Protein AF-A0A2V8D919-F1 (afdb_monomer_lite)

Structure (mmCIF, N/CA/C/O backbone):
data_AF-A0A2V8D919-F1
#
_entry.id   AF-A0A2V8D919-F1
#
loop_
_atom_site.group_PDB
_atom_site.id
_atom_site.type_symbol
_atom_site.label_atom_id
_atom_site.label_alt_id
_atom_site.label_comp_id
_atom_site.label_asym_id
_atom_site.label_entity_id
_atom_site.label_seq_id
_atom_site.pdbx_PDB_ins_code
_atom_site.Cartn_x
_atom_site.Cartn_y
_atom_site.Cartn_z
_atom_site.occupancy
_atom_site.B_iso_or_equiv
_atom_site.auth_seq_id
_atom_site.auth_comp_id
_atom_site.auth_asym_id
_atom_site.auth_atom_id
_atom_site.pdbx_PDB_model_num
ATOM 1 N N . MET A 1 1 ? 0.092 -17.728 5.877 1.00 68.81 1 MET A N 1
ATOM 2 C CA . MET A 1 1 ? 1.515 -17.607 5.484 1.00 68.81 1 MET A CA 1
ATOM 3 C C . MET A 1 1 ? 1.586 -16.696 4.270 1.00 68.81 1 MET A C 1
ATOM 5 O O . MET A 1 1 ? 0.770 -16.875 3.374 1.00 68.81 1 MET A O 1
ATOM 9 N N . ILE A 1 2 ? 2.482 -15.706 4.276 1.00 73.44 2 ILE A N 1
ATOM 10 C CA . ILE A 1 2 ? 2.613 -14.691 3.217 1.00 73.44 2 ILE A CA 1
ATOM 11 C C . ILE A 1 2 ? 3.903 -14.964 2.447 1.00 73.44 2 ILE A C 1
ATOM 13 O O . ILE A 1 2 ? 4.960 -15.120 3.056 1.00 73.44 2 ILE A O 1
ATOM 17 N N . HIS A 1 3 ? 3.813 -15.035 1.123 1.00 77.56 3 HIS A N 1
ATOM 18 C CA . HIS A 1 3 ? 4.939 -15.339 0.242 1.00 77.56 3 HIS A CA 1
ATOM 19 C C . HIS A 1 3 ? 5.389 -14.100 -0.538 1.00 77.56 3 HIS A C 1
ATOM 21 O O . HIS A 1 3 ? 4.634 -13.136 -0.679 1.00 77.56 3 HIS A O 1
ATOM 27 N N . TRP A 1 4 ? 6.616 -14.144 -1.070 1.00 74.69 4 TRP A N 1
ATOM 28 C CA . TRP A 1 4 ? 7.158 -13.127 -1.989 1.00 74.69 4 TRP A CA 1
ATOM 29 C C . TRP A 1 4 ? 7.230 -11.711 -1.400 1.00 74.69 4 TRP A C 1
ATOM 31 O O . TRP A 1 4 ? 7.166 -10.701 -2.107 1.00 74.69 4 TRP A O 1
ATOM 41 N N . VAL A 1 5 ? 7.388 -11.645 -0.077 1.00 66.75 5 VAL A N 1
ATOM 42 C CA . VAL A 1 5 ? 7.635 -10.401 0.644 1.00 66.75 5 VAL A CA 1
ATOM 43 C C . VAL A 1 5 ? 9.113 -10.063 0.523 1.00 66.75 5 VAL A C 1
ATOM 45 O O . VAL A 1 5 ? 9.978 -10.796 0.996 1.00 66.75 5 VAL A O 1
ATOM 48 N N . ARG A 1 6 ? 9.402 -8.916 -0.083 1.00 64.50 6 ARG A N 1
ATOM 49 C CA . ARG A 1 6 ? 10.703 -8.255 0.018 1.00 64.50 6 ARG A CA 1
ATOM 50 C C . ARG A 1 6 ? 10.417 -6.800 0.348 1.00 64.50 6 ARG A C 1
ATOM 52 O O . ARG A 1 6 ? 10.208 -5.970 -0.533 1.00 64.50 6 ARG A O 1
ATOM 59 N N . SER A 1 7 ? 10.296 -6.529 1.643 1.00 58.31 7 SER A N 1
ATOM 60 C CA . SER A 1 7 ? 9.909 -5.216 2.144 1.00 58.31 7 SER A CA 1
ATOM 61 C C . SER A 1 7 ? 10.895 -4.717 3.187 1.00 58.31 7 SER A C 1
ATOM 63 O O . SER A 1 7 ? 11.378 -5.497 4.001 1.00 58.31 7 SER A O 1
ATOM 65 N N . LEU A 1 8 ? 11.146 -3.410 3.159 1.00 59.72 8 LEU A N 1
ATOM 66 C CA . LEU A 1 8 ? 11.744 -2.664 4.264 1.00 59.72 8 LEU A CA 1
ATOM 67 C C . LEU A 1 8 ? 10.673 -1.959 5.123 1.00 59.72 8 LEU A C 1
ATOM 69 O O . LEU A 1 8 ? 11.019 -1.294 6.088 1.00 59.72 8 LEU A O 1
ATOM 73 N N . GLY A 1 9 ? 9.377 -2.158 4.835 1.00 67.19 9 GLY A N 1
ATOM 74 C CA . GLY A 1 9 ? 8.275 -1.585 5.618 1.00 67.19 9 GLY A CA 1
ATOM 75 C C . GLY A 1 9 ? 7.025 -2.469 5.655 1.00 67.19 9 GLY A C 1
ATOM 76 O O . GLY A 1 9 ? 6.604 -3.021 4.632 1.00 67.19 9 GLY A O 1
ATOM 77 N N . VAL A 1 10 ? 6.444 -2.620 6.843 1.00 86.94 10 VAL A N 1
ATOM 78 C CA . VAL A 1 10 ? 5.114 -3.196 7.089 1.00 86.94 10 VAL A CA 1
ATOM 79 C C . VAL A 1 10 ? 4.381 -2.202 7.978 1.00 86.94 10 VAL A C 1
ATOM 81 O O . VAL A 1 10 ? 4.903 -1.845 9.032 1.00 86.94 10 VAL A O 1
ATOM 84 N N . ALA A 1 11 ? 3.190 -1.778 7.567 1.00 90.12 11 ALA A N 1
ATOM 85 C CA . ALA A 1 11 ? 2.413 -0.777 8.291 1.00 90.12 11 ALA A CA 1
ATOM 86 C C . ALA A 1 11 ? 1.103 -1.395 8.780 1.00 90.12 11 ALA A C 1
ATOM 88 O O . ALA A 1 11 ? 0.256 -1.787 7.980 1.00 90.12 11 ALA A O 1
ATOM 89 N N . TRP A 1 12 ? 0.950 -1.533 10.092 1.00 89.81 12 TRP A N 1
ATOM 90 C CA . TRP A 1 12 ? -0.218 -2.168 10.705 1.00 89.81 12 TRP A CA 1
ATOM 91 C C . TRP A 1 12 ? -1.365 -1.184 10.860 1.00 89.81 12 TRP A C 1
ATOM 93 O O . TRP A 1 12 ? -1.136 -0.077 11.335 1.00 89.81 12 TRP A O 1
ATOM 103 N N . THR A 1 13 ? -2.596 -1.586 10.539 1.00 86.31 13 THR A N 1
ATOM 104 C CA . THR A 1 13 ? -3.764 -0.778 10.911 1.00 86.31 13 THR A CA 1
ATOM 105 C C . THR A 1 13 ? -3.917 -0.747 12.430 1.00 86.31 13 THR A C 1
ATOM 107 O O . THR A 1 13 ? -3.529 -1.683 13.132 1.00 86.31 13 THR A O 1
ATOM 110 N N . LYS A 1 14 ? -4.437 0.364 12.965 1.00 85.44 14 LYS A N 1
ATOM 111 C CA . LYS A 1 14 ? -4.481 0.616 14.420 1.00 85.44 14 LYS A CA 1
ATOM 112 C C . LYS A 1 14 ? -5.402 -0.330 15.176 1.00 85.44 14 LYS A C 1
ATOM 114 O O . LYS A 1 14 ? -5.196 -0.583 16.357 1.00 85.44 14 LYS A O 1
ATOM 119 N N . ASP A 1 15 ? -6.385 -0.858 14.473 1.00 81.31 15 ASP A N 1
ATOM 120 C CA . ASP A 1 15 ? -7.312 -1.876 14.935 1.00 81.31 15 ASP A CA 1
ATOM 121 C C . ASP A 1 15 ? -6.658 -3.276 15.047 1.00 81.31 15 ASP A C 1
ATOM 123 O O . ASP A 1 15 ? -7.221 -4.179 15.660 1.00 81.31 15 ASP A O 1
ATOM 127 N N . GLY A 1 16 ? -5.458 -3.465 14.483 1.00 85.69 16 GLY A N 1
ATOM 128 C CA . GLY A 1 16 ? -4.723 -4.728 14.478 1.00 85.69 16 GLY A CA 1
ATOM 129 C C . GLY A 1 16 ? -5.302 -5.800 13.550 1.00 85.69 16 GLY A C 1
ATOM 130 O O . GLY A 1 16 ? -4.801 -6.924 13.549 1.00 85.69 16 GLY A O 1
ATOM 131 N N . HIS A 1 17 ? -6.327 -5.489 12.749 1.00 85.88 17 HIS A N 1
ATOM 132 C CA . HIS A 1 17 ? -6.995 -6.470 11.886 1.00 85.88 17 HIS A CA 1
ATOM 133 C C . HIS A 1 17 ? -6.219 -6.779 10.602 1.00 85.88 17 HIS A C 1
ATOM 135 O O . HIS A 1 17 ? -6.477 -7.801 9.959 1.00 85.88 17 HIS A O 1
ATOM 141 N N . GLY A 1 18 ? -5.250 -5.942 10.233 1.00 88.50 18 GLY A N 1
ATOM 142 C CA . GLY A 1 18 ? -4.446 -6.157 9.043 1.00 88.50 18 GLY A CA 1
ATOM 143 C C . GLY A 1 18 ? -3.239 -5.238 8.933 1.00 88.50 18 GLY A C 1
ATOM 144 O O . GLY A 1 18 ? -2.931 -4.442 9.821 1.00 88.50 18 GLY A O 1
ATOM 145 N N . PHE A 1 19 ? -2.526 -5.371 7.822 1.00 90.38 19 PHE A N 1
ATOM 146 C CA . PHE A 1 19 ? -1.334 -4.579 7.549 1.00 90.38 19 PHE A CA 1
ATOM 147 C C . PHE A 1 19 ? -1.115 -4.355 6.055 1.00 90.38 19 PHE A C 1
ATOM 149 O O . PHE A 1 19 ? -1.438 -5.195 5.212 1.00 90.38 19 PHE A O 1
ATOM 156 N N . PHE A 1 20 ? -0.511 -3.217 5.733 1.00 90.81 20 PHE A N 1
ATOM 157 C CA . PHE A 1 20 ? 0.005 -2.904 4.413 1.00 90.81 20 PHE A CA 1
ATOM 158 C C . PHE A 1 20 ? 1.408 -3.478 4.245 1.00 90.81 20 PHE A C 1
ATOM 160 O O . PHE A 1 20 ? 2.241 -3.394 5.153 1.00 90.81 20 PHE A O 1
ATOM 167 N N . TYR A 1 21 ? 1.693 -4.036 3.072 1.00 91.50 21 TYR A N 1
ATOM 168 C CA . TYR A 1 21 ? 3.013 -4.569 2.761 1.00 91.50 21 TYR A CA 1
ATOM 169 C C . TYR A 1 21 ? 3.337 -4.510 1.268 1.00 91.50 21 TYR A C 1
ATOM 171 O O . TYR A 1 21 ? 2.458 -4.514 0.405 1.00 91.50 21 TYR A O 1
ATOM 179 N N . GLY A 1 22 ? 4.635 -4.470 0.966 1.00 90.25 22 GLY A N 1
ATOM 180 C CA . GLY A 1 22 ? 5.146 -4.557 -0.396 1.00 90.25 22 GLY A CA 1
ATOM 181 C C . GLY A 1 22 ? 5.337 -6.001 -0.856 1.00 90.25 22 GLY A C 1
ATOM 182 O O . GLY A 1 22 ? 5.985 -6.795 -0.168 1.00 90.25 22 GLY A O 1
ATOM 183 N N . ARG A 1 23 ? 4.839 -6.318 -2.053 1.00 88.81 23 ARG A N 1
ATOM 184 C CA . ARG A 1 23 ? 4.973 -7.633 -2.690 1.00 88.81 23 ARG A CA 1
ATOM 185 C C . ARG A 1 23 ? 5.485 -7.492 -4.119 1.00 88.81 23 ARG A C 1
ATOM 187 O O . ARG A 1 23 ? 4.997 -6.649 -4.873 1.00 88.81 23 ARG A O 1
ATOM 194 N N . HIS A 1 24 ? 6.428 -8.352 -4.486 1.00 87.00 24 HIS A N 1
ATOM 195 C CA . HIS A 1 24 ? 6.852 -8.526 -5.875 1.00 87.00 24 HIS A CA 1
ATOM 196 C C . HIS A 1 24 ? 6.043 -9.645 -6.540 1.00 87.00 24 HIS A C 1
ATOM 198 O O . HIS A 1 24 ? 5.549 -10.539 -5.845 1.00 87.00 24 HIS A O 1
ATOM 204 N N . PRO A 1 25 ? 5.867 -9.611 -7.869 1.00 84.06 25 PRO A N 1
ATOM 205 C CA . PRO A 1 25 ? 5.245 -10.714 -8.581 1.00 84.06 25 PRO A CA 1
ATOM 206 C C . PRO A 1 25 ? 6.013 -12.019 -8.351 1.00 84.06 25 PRO A C 1
ATOM 208 O O . PRO A 1 25 ? 7.231 -12.031 -8.167 1.00 84.06 25 PRO A O 1
ATOM 211 N N . GLU A 1 26 ? 5.278 -13.127 -8.376 1.00 80.44 26 GLU A N 1
ATOM 212 C CA . GLU A 1 26 ? 5.873 -14.454 -8.299 1.00 80.44 26 GLU A CA 1
ATOM 213 C C . GLU A 1 26 ? 6.819 -14.684 -9.483 1.00 80.44 26 GLU A C 1
ATOM 215 O O . GLU A 1 26 ? 6.501 -14.402 -10.645 1.00 80.44 26 GLU A O 1
ATOM 220 N N . LEU A 1 27 ? 8.006 -15.200 -9.176 1.00 73.06 27 LEU A N 1
ATOM 221 C CA . LEU A 1 27 ? 9.018 -15.478 -10.179 1.00 73.06 27 LEU A CA 1
ATOM 222 C C . LEU A 1 27 ? 8.700 -16.789 -10.878 1.00 73.06 27 LEU A C 1
ATOM 224 O O . LEU A 1 27 ? 8.594 -17.842 -10.253 1.00 73.06 27 LEU A O 1
ATOM 228 N N . ARG A 1 28 ? 8.620 -16.736 -12.205 1.00 70.50 28 ARG A N 1
ATOM 229 C CA . ARG A 1 28 ? 8.562 -17.951 -13.018 1.00 70.50 28 ARG A CA 1
ATOM 230 C C . ARG A 1 28 ? 9.942 -18.630 -13.032 1.00 70.50 28 ARG A C 1
ATOM 232 O O . ARG A 1 28 ? 10.950 -17.918 -13.077 1.00 70.50 28 ARG A O 1
ATOM 239 N N . PRO A 1 29 ? 10.012 -19.974 -13.033 1.00 73.00 29 PRO A N 1
ATOM 240 C CA . PRO A 1 29 ? 11.279 -20.698 -13.117 1.00 73.00 29 PRO A CA 1
ATOM 241 C C . PRO A 1 29 ? 12.130 -20.219 -14.303 1.00 73.00 29 PRO A C 1
ATOM 243 O O . PRO A 1 29 ? 11.609 -20.037 -15.403 1.00 73.00 29 PRO A O 1
ATOM 246 N N . GLY A 1 30 ? 13.433 -20.011 -14.083 1.00 71.38 30 GLY A N 1
ATOM 247 C CA . GLY A 1 30 ? 14.382 -19.595 -15.128 1.00 71.38 30 GLY A CA 1
ATOM 248 C C . GLY A 1 30 ? 14.522 -18.082 -15.348 1.00 71.38 30 GLY A C 1
ATOM 249 O O . GLY A 1 30 ? 15.127 -17.668 -16.334 1.00 71.38 30 GLY A O 1
ATOM 250 N N . LYS A 1 31 ? 13.974 -17.248 -14.457 1.00 67.69 31 LYS A N 1
ATOM 251 C CA . LYS A 1 31 ? 14.100 -15.781 -14.497 1.00 67.69 31 LYS A CA 1
ATOM 252 C C . LYS A 1 31 ? 15.330 -15.272 -13.729 1.00 67.69 31 LYS A C 1
ATOM 254 O O . LYS A 1 31 ? 15.764 -15.899 -12.765 1.00 67.69 31 LYS A O 1
ATOM 259 N N . ALA A 1 32 ? 15.898 -14.148 -14.177 1.00 68.75 32 ALA A N 1
ATOM 260 C CA . ALA A 1 32 ? 17.106 -13.559 -13.595 1.00 68.75 32 ALA A CA 1
ATOM 261 C C . ALA A 1 32 ? 16.828 -12.943 -12.213 1.00 68.75 32 ALA A C 1
ATOM 263 O O . ALA A 1 32 ? 15.702 -12.546 -11.916 1.00 68.75 32 ALA A O 1
ATOM 264 N N . LEU A 1 33 ? 17.862 -12.806 -11.372 1.00 67.56 33 LEU A N 1
ATOM 265 C CA . LEU A 1 33 ? 17.723 -12.205 -10.037 1.00 67.56 33 LEU A CA 1
ATOM 266 C C . LEU A 1 33 ? 17.195 -10.755 -10.102 1.00 67.56 33 LEU A C 1
ATOM 268 O O . LEU A 1 33 ? 16.509 -10.290 -9.197 1.00 67.56 33 LEU A O 1
ATOM 272 N N . GLU A 1 34 ? 17.473 -10.039 -11.185 1.00 65.25 34 GLU A N 1
ATOM 273 C CA . GLU A 1 34 ? 17.006 -8.666 -11.416 1.00 65.25 34 GLU A CA 1
ATOM 274 C C . GLU A 1 34 ? 15.481 -8.585 -11.575 1.00 65.25 34 GLU A C 1
ATOM 276 O O . GLU A 1 34 ? 14.866 -7.608 -11.152 1.00 65.25 34 GLU A O 1
ATOM 281 N N . ASP A 1 35 ? 14.845 -9.648 -12.079 1.00 69.25 35 ASP A N 1
ATOM 282 C CA . ASP A 1 35 ? 13.386 -9.727 -12.185 1.00 69.25 35 ASP A CA 1
ATOM 283 C C . ASP A 1 35 ? 12.715 -9.829 -10.800 1.00 69.25 35 ASP A C 1
ATOM 285 O O . ASP A 1 35 ? 11.523 -9.564 -10.675 1.00 69.25 35 ASP A O 1
ATOM 289 N N . THR A 1 36 ? 13.470 -10.151 -9.737 1.00 70.12 36 THR A N 1
ATOM 290 C CA . THR A 1 36 ? 12.942 -10.278 -8.361 1.00 70.12 36 THR A CA 1
ATOM 291 C C . THR A 1 36 ? 12.599 -8.953 -7.695 1.00 70.12 36 THR A C 1
ATOM 293 O O . THR A 1 36 ? 11.959 -8.953 -6.646 1.00 70.12 36 THR A O 1
ATOM 296 N N . VAL A 1 37 ? 13.052 -7.835 -8.266 1.00 77.25 37 VAL A N 1
ATOM 297 C CA . VAL A 1 37 ? 12.892 -6.493 -7.682 1.00 77.25 37 VAL A CA 1
ATOM 298 C C . VAL A 1 37 ? 11.987 -5.596 -8.527 1.00 77.25 37 VAL A C 1
ATOM 300 O O . VAL A 1 37 ? 11.715 -4.461 -8.145 1.00 77.25 37 VAL A O 1
ATOM 303 N N . ARG A 1 38 ? 11.490 -6.107 -9.657 1.00 86.12 38 ARG A N 1
ATOM 304 C CA . ARG A 1 38 ? 10.581 -5.389 -10.550 1.00 86.12 38 ARG A CA 1
ATOM 305 C C . ARG A 1 38 ? 9.148 -5.428 -10.040 1.00 86.12 38 ARG A C 1
ATOM 307 O O . ARG A 1 38 ? 8.774 -6.309 -9.265 1.00 86.12 38 ARG A O 1
ATOM 314 N N . ASP A 1 39 ? 8.362 -4.466 -10.503 1.00 88.25 39 ASP A N 1
ATOM 315 C CA . ASP A 1 39 ? 6.908 -4.408 -10.394 1.00 88.25 39 ASP A CA 1
ATOM 316 C C . ASP A 1 39 ? 6.413 -4.575 -8.953 1.00 88.25 39 ASP A C 1
ATOM 318 O O . ASP A 1 39 ? 5.447 -5.295 -8.685 1.00 88.25 39 ASP A O 1
ATOM 322 N N . LYS A 1 40 ? 7.098 -3.923 -8.001 1.00 90.25 40 LYS A N 1
ATOM 323 C CA . LYS A 1 40 ? 6.666 -3.903 -6.602 1.00 90.25 40 LYS A CA 1
ATOM 324 C C . LYS A 1 40 ? 5.284 -3.261 -6.513 1.00 90.25 40 LYS A C 1
ATOM 326 O O . LYS A 1 40 ? 5.049 -2.189 -7.066 1.00 90.25 40 LYS A O 1
ATOM 331 N N . LYS A 1 41 ? 4.382 -3.894 -5.770 1.00 90.69 41 LYS A N 1
ATOM 332 C CA . LYS A 1 41 ? 3.043 -3.366 -5.484 1.00 90.69 41 LYS A CA 1
ATOM 333 C C . LYS A 1 41 ? 2.794 -3.364 -3.987 1.00 90.69 41 LYS A C 1
ATOM 335 O O . LYS A 1 41 ? 3.369 -4.184 -3.266 1.00 90.69 41 LYS A O 1
ATOM 340 N N . ILE A 1 42 ? 1.940 -2.458 -3.526 1.00 90.75 42 ILE A N 1
ATOM 341 C CA . ILE A 1 42 ? 1.511 -2.411 -2.129 1.00 90.75 42 ILE A CA 1
ATOM 342 C C . ILE A 1 42 ? 0.137 -3.051 -2.009 1.00 90.75 42 ILE A C 1
ATOM 344 O O . ILE A 1 42 ? -0.802 -2.667 -2.710 1.00 90.75 42 ILE A O 1
ATOM 348 N N . TYR A 1 43 ? 0.039 -4.013 -1.101 1.00 89.50 43 TYR A N 1
ATOM 349 C CA . TYR A 1 43 ? -1.184 -4.729 -0.779 1.00 89.50 43 TYR A CA 1
ATOM 350 C C . TYR A 1 43 ? -1.583 -4.494 0.674 1.00 89.50 43 TYR A C 1
ATOM 352 O O . TYR A 1 43 ? -0.735 -4.169 1.505 1.00 89.50 43 TYR A O 1
ATOM 360 N N . TYR A 1 44 ? -2.858 -4.712 0.977 1.00 89.50 44 TYR A N 1
ATOM 361 C CA . TYR A 1 44 ? -3.374 -4.834 2.333 1.00 89.50 44 TYR A CA 1
ATOM 362 C C . TYR A 1 44 ? -3.775 -6.284 2.603 1.00 89.50 44 TYR A C 1
ATOM 364 O O . TYR A 1 44 ? -4.523 -6.880 1.824 1.00 89.50 44 TYR A O 1
ATOM 372 N N . HIS A 1 45 ? -3.264 -6.840 3.697 1.00 88.94 45 HIS A N 1
ATOM 373 C CA . HIS A 1 45 ? -3.579 -8.184 4.162 1.00 88.94 45 HIS A CA 1
ATOM 374 C C . HIS A 1 45 ? -4.470 -8.122 5.402 1.00 88.94 45 HIS A C 1
ATOM 376 O O . HIS A 1 45 ? -4.111 -7.464 6.379 1.00 88.94 45 HIS A O 1
ATOM 382 N N . VAL A 1 46 ? -5.582 -8.860 5.386 1.00 88.06 46 VAL A N 1
ATOM 383 C CA . VAL A 1 46 ? -6.463 -9.042 6.549 1.00 88.06 46 VAL A CA 1
ATOM 384 C C . VAL A 1 46 ? -6.071 -10.319 7.284 1.00 88.06 46 VAL A C 1
ATOM 386 O O . VAL A 1 46 ? -5.983 -11.392 6.678 1.00 88.06 46 VAL A O 1
ATOM 389 N N . LEU A 1 47 ? -5.877 -10.235 8.598 1.00 86.56 47 LEU A N 1
ATOM 390 C CA . LEU A 1 47 ? -5.521 -11.392 9.411 1.00 86.56 47 LEU A CA 1
ATOM 391 C C . LEU A 1 47 ? -6.559 -12.513 9.293 1.00 86.56 47 LEU A C 1
ATOM 393 O O . LEU A 1 47 ? -7.767 -12.292 9.310 1.00 86.56 47 LEU A O 1
ATOM 397 N N . GLY A 1 48 ? -6.063 -13.745 9.188 1.00 86.88 48 GLY A N 1
ATOM 398 C CA . GLY A 1 48 ? -6.899 -14.939 9.052 1.00 86.88 48 GLY A CA 1
ATOM 399 C C . GLY A 1 48 ? -7.400 -15.212 7.630 1.00 86.88 48 GLY A C 1
ATOM 400 O O . GLY A 1 48 ? -8.014 -16.253 7.407 1.00 86.88 48 GLY A O 1
ATOM 401 N N . THR A 1 49 ? -7.108 -14.344 6.657 1.00 86.62 49 THR A N 1
ATOM 402 C CA . THR A 1 49 ? -7.463 -14.566 5.246 1.00 86.62 49 THR A CA 1
ATOM 403 C C . THR A 1 49 ? -6.306 -15.196 4.455 1.00 86.62 49 THR A C 1
ATOM 405 O O . THR A 1 49 ? -5.143 -15.103 4.861 1.00 86.62 49 THR A O 1
ATOM 408 N N . PRO A 1 50 ? -6.571 -15.901 3.339 1.00 90.94 50 PRO A N 1
ATOM 409 C CA . PRO A 1 50 ? -5.506 -16.344 2.444 1.00 90.94 50 PRO A CA 1
ATOM 410 C C . P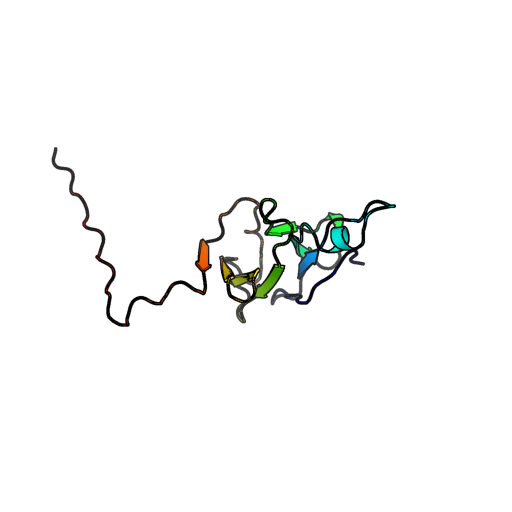RO A 1 50 ? -4.882 -15.153 1.702 1.00 90.94 50 PRO A C 1
ATOM 412 O O . PRO A 1 50 ? -5.583 -14.218 1.339 1.00 90.94 50 PRO A O 1
ATOM 415 N N . GLN A 1 51 ? -3.587 -15.236 1.367 1.00 87.38 51 GLN A N 1
ATOM 416 C CA . GLN A 1 51 ? -2.864 -14.185 0.622 1.00 87.38 51 GLN A CA 1
ATOM 417 C C . GLN A 1 51 ? -3.510 -13.835 -0.741 1.00 87.38 51 GLN A C 1
ATOM 419 O O . GLN A 1 51 ? -3.310 -12.754 -1.290 1.00 87.38 51 GLN A O 1
ATOM 424 N N . SER A 1 52 ? -4.292 -14.751 -1.320 1.00 88.69 52 SER A N 1
ATOM 425 C CA . SER A 1 52 ? -5.058 -14.507 -2.547 1.00 88.69 52 SER A CA 1
ATOM 426 C C . SER A 1 52 ? -6.201 -13.501 -2.371 1.00 88.69 52 SER A C 1
ATOM 428 O O . SER A 1 52 ? -6.716 -13.012 -3.371 1.00 88.69 52 SER A O 1
ATOM 430 N N . ALA A 1 53 ? -6.616 -13.224 -1.132 1.00 86.19 53 ALA A N 1
ATOM 431 C CA . ALA A 1 53 ? -7.638 -12.236 -0.792 1.00 86.19 53 ALA A CA 1
ATOM 432 C C . ALA A 1 53 ? -7.052 -10.838 -0.523 1.00 86.19 53 ALA A C 1
ATOM 434 O O . ALA A 1 53 ? -7.806 -9.911 -0.234 1.00 86.19 53 ALA A O 1
ATOM 435 N N . ASP A 1 54 ? -5.727 -10.679 -0.614 1.00 87.56 54 ASP A N 1
ATOM 436 C CA . ASP A 1 54 ? -5.064 -9.402 -0.368 1.00 87.56 54 ASP A CA 1
ATOM 437 C C . ASP A 1 54 ? -5.523 -8.333 -1.364 1.00 87.56 54 ASP A C 1
ATOM 439 O O . ASP A 1 54 ? -5.546 -8.548 -2.581 1.00 87.56 54 ASP A O 1
ATOM 443 N N . LEU A 1 55 ? -5.826 -7.146 -0.847 1.00 87.25 55 LEU A N 1
ATOM 444 C CA . LEU A 1 55 ? -6.313 -6.027 -1.646 1.00 87.25 55 LEU A CA 1
ATOM 445 C C . LEU A 1 55 ? -5.137 -5.265 -2.245 1.00 87.25 55 LEU A C 1
ATOM 447 O O . LEU A 1 55 ? -4.220 -4.879 -1.525 1.00 87.25 55 LEU A O 1
ATOM 451 N N . LEU A 1 56 ? -5.161 -5.018 -3.554 1.00 88.62 56 LEU A N 1
ATOM 452 C CA . LEU A 1 56 ? -4.188 -4.144 -4.205 1.00 88.62 56 LEU A CA 1
ATOM 453 C C . LEU A 1 56 ? -4.500 -2.685 -3.859 1.00 88.62 56 LEU A C 1
ATOM 455 O O . LEU A 1 56 ? -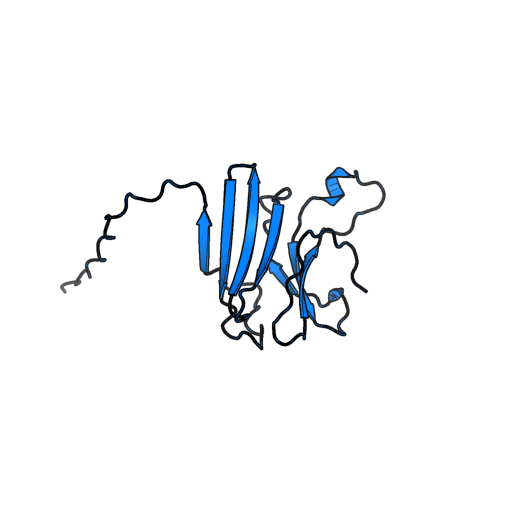5.558 -2.172 -4.214 1.00 88.62 56 LEU A O 1
ATOM 459 N N . ILE A 1 57 ? -3.566 -2.017 -3.187 1.00 87.00 57 ILE A N 1
ATOM 460 C CA . ILE A 1 57 ? -3.748 -0.642 -2.705 1.00 87.00 57 ILE A CA 1
ATOM 461 C C . ILE A 1 57 ? -3.054 0.362 -3.613 1.00 87.00 57 ILE A C 1
ATOM 463 O O . ILE A 1 57 ? -3.585 1.446 -3.859 1.00 87.00 57 ILE A O 1
ATOM 467 N N . TYR A 1 58 ? -1.859 0.018 -4.092 1.00 87.50 58 TYR A N 1
ATOM 468 C CA . TYR A 1 58 ? -1.053 0.927 -4.889 1.00 87.50 58 TYR A CA 1
ATOM 469 C C . TYR A 1 58 ? -0.119 0.180 -5.842 1.00 87.50 58 TYR A C 1
ATOM 471 O O . TYR A 1 58 ? 0.589 -0.750 -5.447 1.00 87.50 58 TYR A O 1
ATOM 479 N N . GLU A 1 59 ? -0.088 0.637 -7.093 1.00 90.38 59 GLU A N 1
ATOM 480 C CA . GLU A 1 59 ? 0.850 0.193 -8.120 1.00 90.38 59 GLU A CA 1
ATOM 481 C C . GLU A 1 59 ? 1.238 1.332 -9.078 1.00 90.38 59 GLU A C 1
ATOM 483 O O . GLU A 1 59 ? 0.552 2.357 -9.185 1.00 90.38 59 GLU A O 1
ATOM 488 N N . ARG A 1 60 ? 2.375 1.135 -9.757 1.00 91.19 60 ARG A N 1
ATOM 489 C CA . ARG A 1 60 ? 2.952 2.024 -10.777 1.00 91.19 60 ARG A CA 1
ATOM 490 C C . ARG A 1 60 ? 3.527 1.190 -11.932 1.00 91.19 60 ARG A C 1
ATOM 492 O O . ARG A 1 60 ? 4.745 1.043 -12.027 1.00 91.19 60 ARG A O 1
ATOM 499 N N . PRO A 1 61 ? 2.677 0.571 -12.770 1.00 89.25 61 PRO A N 1
ATOM 500 C CA . PRO A 1 61 ? 3.130 -0.316 -13.847 1.00 89.25 61 PRO A CA 1
ATOM 501 C C . PRO A 1 61 ? 4.018 0.384 -14.890 1.00 89.25 61 PRO A C 1
ATOM 503 O O . PRO A 1 61 ? 4.838 -0.258 -15.541 1.00 89.25 61 PRO A O 1
ATOM 506 N N . GLU A 1 62 ? 3.881 1.698 -15.048 1.00 91.56 62 GLU A N 1
ATOM 507 C CA . GLU A 1 62 ? 4.699 2.526 -15.934 1.00 91.56 62 GLU A CA 1
ATOM 508 C C . GLU A 1 62 ? 6.143 2.723 -15.434 1.00 91.56 62 GLU A C 1
ATOM 510 O O . GLU A 1 62 ? 7.023 3.071 -16.222 1.00 91.56 62 GLU A O 1
ATOM 515 N N . GLU A 1 63 ? 6.413 2.445 -14.154 1.00 90.81 63 GLU A N 1
ATOM 516 C CA . GLU A 1 63 ? 7.734 2.553 -13.529 1.00 90.81 63 GLU A CA 1
ATOM 517 C C . GLU A 1 63 ? 8.100 1.258 -12.774 1.00 90.81 63 GLU A C 1
ATOM 519 O O . GLU A 1 63 ? 8.113 1.219 -11.543 1.00 90.81 63 GLU A O 1
ATOM 524 N N . PRO A 1 64 ? 8.460 0.174 -13.484 1.00 89.75 64 PRO A N 1
ATOM 525 C CA . PRO A 1 64 ? 8.608 -1.163 -12.899 1.00 89.75 64 PRO A CA 1
ATOM 526 C C . PRO A 1 64 ? 9.767 -1.288 -11.900 1.00 89.75 64 PRO A C 1
ATOM 528 O O . PRO A 1 64 ? 9.794 -2.222 -11.109 1.00 89.75 64 PRO A O 1
ATOM 531 N N . MET A 1 65 ? 10.746 -0.382 -11.933 1.00 88.94 65 MET A N 1
ATOM 532 C CA . MET A 1 65 ? 11.875 -0.363 -10.990 1.00 88.94 65 MET A CA 1
ATOM 533 C C . MET A 1 65 ? 11.673 0.639 -9.848 1.00 88.94 65 MET A C 1
ATOM 535 O O . MET A 1 65 ? 12.604 0.876 -9.080 1.00 88.94 65 MET A O 1
ATOM 539 N N . LEU A 1 66 ? 10.495 1.269 -9.757 1.00 89.94 66 LEU A N 1
ATOM 540 C CA . LEU A 1 66 ? 10.221 2.269 -8.736 1.00 89.94 66 LEU A CA 1
ATOM 541 C C . LEU A 1 66 ? 10.331 1.633 -7.354 1.00 89.94 66 LEU A C 1
ATOM 543 O O . LEU A 1 66 ? 9.663 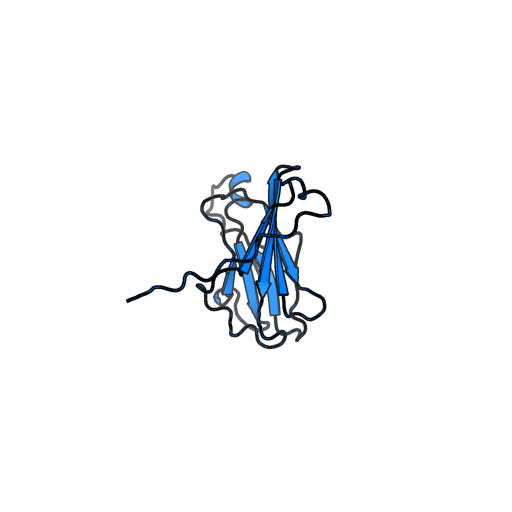0.644 -7.039 1.00 89.94 66 LEU A O 1
ATOM 547 N N . PHE A 1 67 ? 11.163 2.228 -6.509 1.00 89.44 67 PHE A N 1
ATOM 548 C CA . PHE A 1 67 ? 11.185 1.862 -5.108 1.00 89.44 67 PHE A CA 1
ATOM 549 C C . PHE A 1 67 ? 9.938 2.436 -4.440 1.00 89.44 67 PHE A C 1
ATOM 551 O O . PHE A 1 67 ? 9.650 3.618 -4.613 1.00 89.44 67 PHE A O 1
ATOM 558 N N . ILE A 1 68 ? 9.194 1.600 -3.713 1.00 89.88 68 ILE A N 1
ATOM 559 C CA . ILE A 1 68 ? 7.941 1.979 -3.051 1.00 89.88 68 ILE A CA 1
ATOM 560 C C . ILE A 1 68 ? 7.966 1.457 -1.614 1.00 89.88 68 ILE A C 1
ATOM 562 O O . ILE A 1 68 ? 8.169 0.259 -1.392 1.00 89.88 68 ILE A O 1
ATOM 566 N N . GLU A 1 69 ? 7.708 2.336 -0.658 1.00 90.50 69 GLU A N 1
ATOM 567 C CA . GLU A 1 69 ? 7.479 2.032 0.754 1.00 90.50 69 GLU A CA 1
ATOM 568 C C . GLU A 1 69 ? 6.107 2.531 1.192 1.00 90.50 69 GLU A C 1
ATOM 570 O O . GLU A 1 69 ? 5.517 3.403 0.551 1.00 90.50 69 GLU A O 1
ATOM 575 N N . VAL A 1 70 ? 5.589 1.925 2.259 1.00 90.88 70 VAL A N 1
ATOM 576 C CA . VAL A 1 70 ? 4.281 2.245 2.823 1.00 90.88 70 VAL A CA 1
ATOM 577 C C . VAL A 1 70 ? 4.405 2.444 4.324 1.00 90.88 70 VAL A C 1
ATOM 579 O O . VAL A 1 70 ? 5.059 1.645 4.995 1.00 90.88 70 VAL A O 1
ATOM 582 N N . ASP A 1 71 ? 3.752 3.485 4.823 1.00 91.31 71 ASP A N 1
ATOM 583 C CA . ASP A 1 71 ? 3.597 3.752 6.250 1.00 91.31 71 ASP A CA 1
ATOM 584 C C . ASP A 1 71 ? 2.201 4.320 6.533 1.00 91.31 71 ASP A C 1
ATOM 586 O O . ASP A 1 71 ? 1.489 4.716 5.606 1.00 91.31 71 ASP A O 1
ATOM 590 N N . ILE A 1 72 ? 1.795 4.360 7.796 1.00 90.00 72 ILE A N 1
ATOM 591 C CA . ILE A 1 72 ? 0.543 4.985 8.228 1.00 90.00 72 ILE A CA 1
ATOM 592 C C . ILE A 1 72 ? 0.806 6.020 9.315 1.00 90.00 72 ILE A C 1
ATOM 594 O O . ILE A 1 72 ? 1.797 5.955 10.040 1.00 90.00 72 ILE A O 1
ATOM 598 N N . ASP A 1 73 ? -0.093 6.983 9.456 1.00 88.69 73 ASP A N 1
ATOM 599 C CA . ASP A 1 73 ? 0.017 7.955 10.534 1.00 88.69 73 ASP A CA 1
ATOM 600 C C . ASP A 1 73 ? -0.378 7.362 11.899 1.00 88.69 73 ASP A C 1
ATOM 602 O O . ASP A 1 73 ? -0.953 6.275 12.022 1.00 88.69 73 ASP A O 1
ATOM 606 N N . GLU A 1 74 ? -0.093 8.104 12.967 1.00 86.69 74 GLU A N 1
ATOM 607 C CA . GLU A 1 74 ? -0.396 7.664 14.329 1.00 86.69 74 GLU A CA 1
ATOM 608 C C . GLU A 1 74 ? -1.892 7.473 14.591 1.00 86.69 74 GLU A C 1
ATOM 610 O O . GLU A 1 74 ? -2.245 6.649 15.438 1.00 86.69 74 GLU A O 1
ATOM 615 N N . THR A 1 75 ? -2.760 8.171 13.853 1.00 85.62 75 THR A N 1
ATOM 616 C CA . THR A 1 75 ? -4.215 8.025 13.974 1.00 85.62 75 THR A CA 1
ATOM 617 C C . THR A 1 75 ? -4.765 6.864 13.146 1.00 85.62 75 THR A C 1
ATOM 619 O O . THR A 1 75 ? -5.862 6.399 13.434 1.00 85.62 75 THR A O 1
ATOM 622 N N . GLY A 1 76 ? -4.012 6.365 12.158 1.00 83.56 76 GLY A N 1
ATOM 623 C CA . GLY A 1 76 ? -4.445 5.325 11.220 1.00 83.56 76 GLY A CA 1
ATOM 624 C C . GLY A 1 76 ? -5.343 5.826 10.089 1.00 83.56 76 GLY A C 1
ATOM 625 O O . GLY A 1 76 ? -5.810 5.024 9.286 1.00 83.56 76 GLY A O 1
ATOM 626 N N . ARG A 1 77 ? -5.596 7.135 10.012 1.00 85.62 77 ARG A N 1
ATOM 627 C CA . ARG A 1 77 ? -6.462 7.745 9.002 1.00 85.62 77 ARG A CA 1
ATOM 628 C C . ARG A 1 77 ? -5.760 7.912 7.660 1.00 85.62 77 ARG A C 1
ATOM 630 O O . ARG A 1 77 ? -6.414 7.860 6.624 1.00 85.62 77 ARG A O 1
ATOM 637 N N . TYR A 1 78 ? -4.454 8.128 7.654 1.00 87.31 78 TYR A N 1
ATOM 638 C CA . TYR A 1 78 ? -3.684 8.378 6.446 1.00 87.31 78 TYR A CA 1
ATOM 639 C C . TYR A 1 78 ? -2.690 7.252 6.206 1.00 87.31 78 TYR A C 1
ATOM 641 O O . TYR A 1 78 ? -1.955 6.844 7.104 1.00 87.31 78 TYR A O 1
ATOM 649 N N . VAL A 1 79 ? -2.637 6.799 4.957 1.00 89.19 79 VAL A N 1
ATOM 650 C CA . VAL A 1 79 ? -1.559 5.947 4.457 1.00 89.19 79 VAL A CA 1
ATOM 651 C C . VAL A 1 79 ? -0.660 6.760 3.533 1.00 89.19 79 VAL A C 1
ATOM 653 O O . VAL A 1 79 ? -1.121 7.545 2.696 1.00 89.19 79 VAL A O 1
ATOM 656 N N . PHE A 1 80 ? 0.638 6.569 3.706 1.00 90.88 80 PHE A N 1
ATOM 657 C CA . PHE A 1 80 ? 1.698 7.234 2.976 1.00 90.88 80 PHE A CA 1
ATOM 658 C C . PHE A 1 80 ? 2.381 6.235 2.054 1.00 90.88 80 PHE A C 1
ATOM 660 O O . PHE A 1 80 ? 2.789 5.165 2.498 1.00 90.88 80 PHE A O 1
ATOM 667 N N . PHE A 1 81 ? 2.559 6.600 0.787 1.00 90.75 81 PHE A N 1
ATOM 668 C CA . PHE A 1 81 ? 3.425 5.876 -0.137 1.00 90.75 81 PHE A CA 1
ATOM 669 C C . PHE A 1 81 ? 4.627 6.747 -0.464 1.00 90.75 81 PHE A C 1
ATOM 671 O O . PHE A 1 81 ? 4.498 7.795 -1.103 1.00 90.75 81 PHE A O 1
ATOM 678 N N . GLN A 1 82 ? 5.797 6.311 -0.019 1.00 91.38 82 GLN A N 1
ATOM 679 C CA . GLN A 1 82 ? 7.063 6.938 -0.364 1.00 91.38 82 GLN A CA 1
ATOM 680 C C . GLN A 1 82 ? 7.620 6.234 -1.588 1.00 91.38 82 GLN A C 1
ATOM 682 O O . GLN A 1 82 ? 7.796 5.018 -1.590 1.00 91.38 82 GLN A O 1
ATOM 687 N N . THR A 1 83 ? 7.881 6.994 -2.645 1.00 91.25 83 THR A N 1
ATOM 688 C CA . THR A 1 83 ? 8.464 6.458 -3.870 1.00 91.25 83 THR A CA 1
ATOM 689 C C . THR A 1 83 ? 9.804 7.103 -4.159 1.00 91.25 83 THR A C 1
ATOM 691 O O . THR A 1 83 ? 9.987 8.293 -3.903 1.00 91.25 83 THR A O 1
ATOM 694 N N . GLN A 1 84 ? 10.742 6.329 -4.697 1.00 90.50 84 GLN A N 1
ATOM 695 C CA . GLN A 1 84 ? 12.072 6.809 -5.056 1.00 90.50 84 GLN A CA 1
ATOM 696 C C . GLN A 1 84 ? 12.462 6.313 -6.450 1.00 90.50 84 GLN A C 1
ATOM 698 O O . GLN A 1 84 ? 12.574 5.112 -6.696 1.00 90.50 84 GLN A O 1
ATOM 703 N N . ARG A 1 85 ? 12.702 7.266 -7.362 1.00 86.88 85 ARG A N 1
ATOM 704 C CA . ARG A 1 85 ? 13.246 7.007 -8.712 1.00 86.88 85 ARG A CA 1
ATOM 705 C C . ARG A 1 85 ? 14.772 7.079 -8.747 1.00 86.88 85 ARG A C 1
ATOM 707 O O . ARG A 1 85 ? 15.414 6.473 -9.596 1.00 86.88 85 ARG A O 1
ATOM 714 N N . SER A 1 86 ? 15.349 7.899 -7.872 1.00 82.69 86 SER A N 1
ATOM 715 C CA . SER A 1 86 ? 16.790 8.116 -7.719 1.00 82.69 86 SER A CA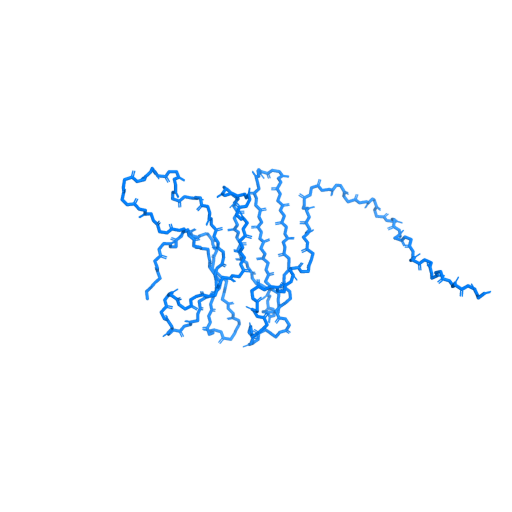 1
ATOM 716 C C . SER A 1 86 ? 17.060 8.785 -6.374 1.00 82.69 86 SER A C 1
ATOM 718 O O . SER A 1 86 ? 16.140 9.353 -5.796 1.00 82.69 86 SER A O 1
ATOM 720 N N . ILE A 1 87 ? 18.319 8.844 -5.938 1.00 80.19 87 ILE A N 1
ATOM 721 C CA . ILE A 1 87 ? 18.737 9.438 -4.650 1.00 80.19 87 ILE A CA 1
ATOM 722 C C . ILE A 1 87 ? 18.124 10.834 -4.398 1.00 80.19 87 ILE A C 1
ATOM 724 O O . ILE A 1 87 ? 17.765 11.164 -3.272 1.00 80.19 87 ILE A O 1
ATOM 728 N N . SER A 1 88 ? 17.968 11.649 -5.446 1.00 82.50 88 SER A N 1
ATOM 729 C CA . SER A 1 88 ? 17.439 13.017 -5.367 1.00 82.50 88 SER A CA 1
ATOM 730 C C . SER A 1 88 ? 15.986 13.189 -5.826 1.00 82.50 88 SER A C 1
ATOM 732 O O . SER A 1 88 ? 15.507 14.319 -5.896 1.00 82.50 88 SER A O 1
ATOM 734 N N . ARG A 1 89 ? 15.274 12.111 -6.187 1.00 84.50 89 ARG A N 1
ATOM 735 C CA . ARG A 1 89 ? 13.897 12.195 -6.703 1.00 84.50 89 ARG A CA 1
ATOM 736 C C . ARG A 1 89 ? 12.986 11.240 -5.964 1.00 84.50 89 ARG A C 1
ATOM 738 O O . ARG A 1 89 ? 12.905 10.060 -6.318 1.00 84.50 89 ARG A O 1
ATOM 745 N N . ASN A 1 90 ? 12.278 11.814 -4.997 1.00 88.19 90 ASN A N 1
ATOM 746 C CA . ASN A 1 90 ? 11.330 11.116 -4.153 1.00 88.19 90 ASN A CA 1
ATOM 747 C C . ASN A 1 90 ? 9.951 11.775 -4.258 1.00 88.19 90 ASN A C 1
ATOM 749 O O . ASN A 1 90 ? 9.839 13.000 -4.370 1.00 88.19 90 ASN A O 1
ATOM 753 N N . GLU A 1 91 ? 8.901 10.969 -4.197 1.00 91.00 91 GLU A N 1
ATOM 754 C CA . GLU A 1 91 ? 7.520 11.449 -4.137 1.00 91.00 91 GLU A CA 1
ATOM 755 C C . GLU A 1 91 ? 6.849 10.856 -2.904 1.00 91.00 91 GLU A C 1
ATOM 757 O O . GLU A 1 91 ? 7.007 9.669 -2.621 1.00 91.00 91 GLU A O 1
ATOM 762 N N . LEU A 1 92 ? 6.108 11.687 -2.177 1.00 90.81 92 LEU A N 1
ATOM 763 C CA . LEU A 1 92 ? 5.252 11.264 -1.080 1.00 90.81 92 LEU A CA 1
ATOM 764 C C . LEU A 1 92 ? 3.806 11.384 -1.544 1.00 90.81 92 LEU A C 1
ATOM 766 O O . LEU A 1 92 ? 3.349 12.464 -1.920 1.00 90.81 92 LEU A O 1
ATOM 770 N N . ILE A 1 93 ? 3.093 10.270 -1.529 1.00 89.31 93 ILE A N 1
ATOM 771 C CA . ILE A 1 93 ? 1.683 10.205 -1.895 1.00 89.31 93 ILE A CA 1
ATOM 772 C C . ILE A 1 93 ? 0.902 9.923 -0.626 1.00 89.31 93 ILE A C 1
ATOM 774 O O . ILE A 1 93 ? 1.255 9.014 0.123 1.00 89.31 93 ILE A O 1
ATOM 778 N N . VAL A 1 94 ? -0.153 10.696 -0.394 1.00 88.06 94 VAL A N 1
ATOM 779 C CA . VAL A 1 94 ? -1.008 10.549 0.783 1.00 88.06 94 VAL A CA 1
ATOM 780 C C . VAL A 1 94 ? -2.378 10.065 0.332 1.00 88.06 94 VAL A C 1
ATOM 782 O O . VAL A 1 94 ? -2.943 10.566 -0.643 1.00 88.06 94 VAL A O 1
ATOM 785 N N . LYS A 1 95 ? -2.926 9.077 1.031 1.00 83.75 95 LYS A N 1
ATOM 786 C CA . LYS A 1 95 ? -4.308 8.638 0.844 1.00 83.75 95 LYS A CA 1
ATOM 787 C C . LYS A 1 95 ? -5.033 8.710 2.183 1.00 83.75 95 LYS A C 1
ATOM 789 O O . LYS A 1 95 ? -4.592 8.105 3.156 1.00 83.75 95 LYS A O 1
ATOM 794 N N . ASP A 1 96 ? -6.123 9.474 2.211 1.00 84.50 96 ASP A N 1
ATOM 795 C CA . ASP A 1 96 ? -7.071 9.494 3.328 1.00 84.50 96 ASP A CA 1
ATOM 796 C C . ASP A 1 96 ? -7.905 8.210 3.254 1.00 84.50 96 ASP A C 1
ATOM 798 O O . ASP A 1 96 ? -8.565 7.948 2.247 1.00 84.50 96 ASP A O 1
ATOM 802 N N . LEU A 1 97 ? -7.823 7.382 4.290 1.00 76.12 97 LEU A N 1
ATOM 803 C CA . LEU A 1 97 ? -8.632 6.176 4.454 1.00 76.12 97 LEU A CA 1
ATOM 804 C C . LEU A 1 97 ? -10.036 6.510 4.985 1.00 76.12 97 LEU A C 1
ATOM 806 O O . LEU A 1 97 ? -10.904 5.638 4.983 1.00 76.12 97 LEU A O 1
ATOM 810 N N . ALA A 1 98 ? -10.272 7.774 5.362 1.00 73.44 98 ALA A N 1
ATOM 811 C CA . ALA A 1 98 ? -11.460 8.335 6.001 1.00 73.44 98 ALA A CA 1
ATOM 812 C C . ALA A 1 98 ? -11.743 7.751 7.392 1.00 73.44 98 ALA A C 1
ATOM 814 O O . ALA A 1 98 ? -11.840 8.507 8.361 1.00 73.44 98 ALA A O 1
ATOM 815 N N . ASP A 1 99 ? -11.832 6.427 7.497 1.00 67.50 99 ASP A N 1
ATOM 816 C CA . ASP A 1 99 ? -12.036 5.699 8.742 1.00 67.50 99 ASP A CA 1
ATOM 817 C C . ASP A 1 99 ? -10.752 4.932 9.134 1.00 67.50 99 ASP A C 1
ATOM 819 O O . ASP A 1 99 ? -10.331 4.022 8.413 1.00 67.50 99 ASP A O 1
ATOM 823 N N . PRO A 1 100 ? -10.121 5.278 10.272 1.00 58.75 100 PRO A N 1
ATOM 824 C CA . PRO A 1 100 ? -8.906 4.622 10.757 1.00 58.75 100 PRO A CA 1
ATOM 825 C C . PRO A 1 100 ? -9.113 3.179 11.255 1.00 58.75 100 PRO A C 1
ATOM 827 O O . PRO A 1 100 ? -8.131 2.473 11.496 1.00 58.75 100 PRO A O 1
ATOM 830 N N . LEU A 1 101 ? -10.366 2.751 11.444 1.00 53.56 101 LEU A N 1
ATOM 831 C CA . LEU A 1 101 ? -10.760 1.435 11.961 1.00 53.56 101 LEU A CA 1
ATOM 832 C C . LEU A 1 101 ? -11.438 0.561 10.905 1.00 53.56 101 LEU A C 1
ATOM 834 O O . LEU A 1 101 ? -11.592 -0.640 11.104 1.00 53.56 101 LEU A O 1
ATOM 838 N N . VAL A 1 102 ? -11.870 1.149 9.790 1.00 56.50 102 VAL A N 1
ATOM 839 C CA . VAL A 1 102 ? -12.513 0.411 8.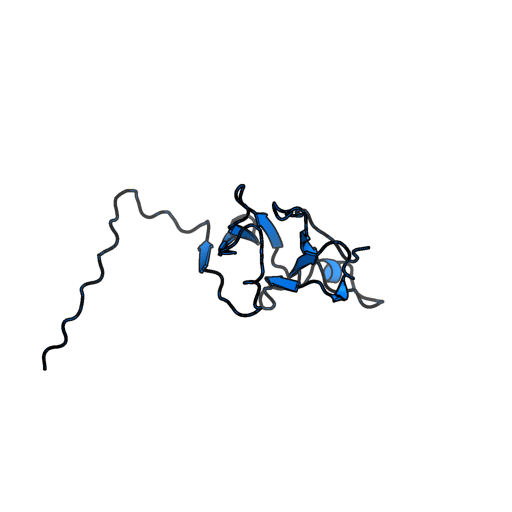707 1.00 56.50 102 VAL A CA 1
ATOM 840 C C . VAL A 1 102 ? -11.981 0.921 7.375 1.00 56.50 102 VAL A C 1
ATOM 842 O O . VAL A 1 102 ? -12.550 1.840 6.788 1.00 56.50 102 VAL A O 1
ATOM 845 N N . PRO A 1 103 ? -10.972 0.260 6.790 1.00 53.25 103 PRO A N 1
ATOM 846 C CA . PRO A 1 103 ? -10.503 0.609 5.456 1.00 53.25 103 PRO A CA 1
ATOM 847 C C . PRO A 1 103 ? -11.505 0.286 4.325 1.00 53.25 103 PRO A C 1
ATOM 849 O O . PRO A 1 103 ? -11.111 0.085 3.182 1.00 53.25 103 PRO A O 1
ATOM 852 N N . SER A 1 104 ? -12.814 0.218 4.596 1.00 42.78 104 SER A N 1
ATOM 853 C CA . SER A 1 104 ? -13.863 -0.142 3.626 1.00 42.78 104 SER A CA 1
ATOM 854 C C . SER A 1 104 ? -13.973 0.827 2.441 1.00 42.78 104 SER A C 1
ATOM 856 O O . SER A 1 104 ? -14.653 0.513 1.469 1.00 42.78 104 SER A O 1
ATOM 858 N N . SER A 1 105 ? -13.273 1.966 2.464 1.00 45.16 105 SER A N 1
ATOM 859 C CA . SER A 1 105 ? -13.106 2.862 1.311 1.00 45.16 105 SER A CA 1
ATOM 860 C C . SER A 1 105 ? -11.978 2.438 0.350 1.00 45.16 105 SER A C 1
ATOM 862 O O . SER A 1 105 ? -11.725 3.115 -0.645 1.00 45.16 105 SER A O 1
ATOM 864 N N . MET A 1 106 ? -11.309 1.297 0.570 1.00 51.59 106 MET A N 1
ATOM 865 C CA . MET A 1 106 ? -10.285 0.720 -0.323 1.00 51.59 106 MET A CA 1
ATOM 866 C C . MET A 1 106 ? -10.854 0.188 -1.660 1.00 51.59 106 MET A C 1
ATOM 868 O O . MET A 1 106 ? -10.390 -0.821 -2.193 1.00 51.59 106 MET A O 1
ATOM 872 N N . LEU A 1 107 ? -11.842 0.870 -2.249 1.00 44.22 107 LEU A N 1
ATOM 873 C CA . LEU A 1 107 ? -12.240 0.633 -3.630 1.00 44.22 107 LEU A CA 1
ATOM 874 C C . LEU A 1 107 ? -11.018 0.878 -4.541 1.00 44.22 107 LEU A C 1
ATOM 876 O O . LEU A 1 107 ? -10.343 1.901 -4.381 1.00 44.22 107 LEU A O 1
ATOM 880 N N . PRO A 1 108 ? -10.731 -0.003 -5.521 1.00 44.47 108 PRO A N 1
ATOM 881 C CA . PRO A 1 108 ? -9.500 0.051 -6.325 1.00 44.47 108 PRO A CA 1
ATOM 882 C C . PRO A 1 108 ? -9.307 1.328 -7.168 1.00 44.47 108 PRO A C 1
ATOM 884 O O . PRO A 1 108 ? -8.296 1.469 -7.849 1.00 44.47 108 PRO A O 1
ATOM 887 N N . HIS A 1 109 ? -10.274 2.250 -7.158 1.00 39.84 109 HIS A N 1
ATOM 888 C CA . HIS A 1 109 ? -10.418 3.305 -8.162 1.00 39.84 109 HIS A CA 1
ATOM 889 C C . HIS A 1 109 ? -10.521 4.720 -7.572 1.00 39.84 109 HIS A C 1
ATOM 891 O O . HIS A 1 109 ? -10.586 5.685 -8.336 1.00 39.84 109 HIS A O 1
ATOM 897 N N . GLU A 1 110 ? -10.526 4.887 -6.245 1.00 40.41 110 GLU A N 1
ATOM 898 C CA . GLU A 1 110 ? -10.580 6.228 -5.656 1.00 40.41 110 GLU A CA 1
ATOM 899 C C . GLU A 1 110 ? -9.181 6.854 -5.597 1.00 40.41 110 GLU A C 1
ATOM 901 O O . GLU A 1 110 ? -8.239 6.332 -4.990 1.00 40.41 110 GLU A O 1
ATOM 906 N N . ARG A 1 111 ? -9.048 7.960 -6.339 1.00 41.00 111 ARG A N 1
ATOM 907 C CA . ARG A 1 111 ? -7.804 8.685 -6.608 1.00 41.00 111 ARG A CA 1
ATOM 908 C C . ARG A 1 111 ? -7.085 9.058 -5.311 1.00 41.00 111 ARG A C 1
ATOM 910 O O . ARG 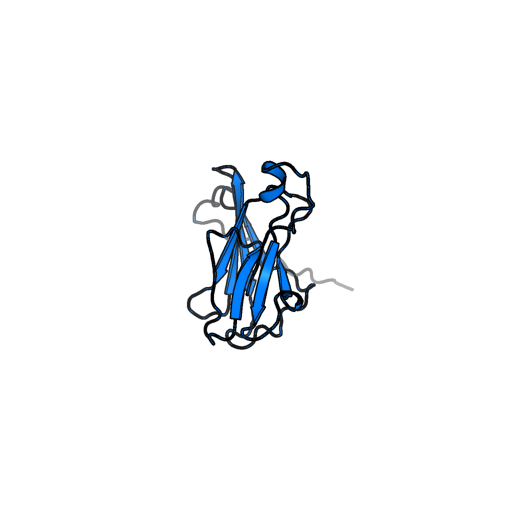A 1 111 ? -7.670 9.673 -4.427 1.00 41.00 111 ARG A O 1
ATOM 917 N N . CYS A 1 112 ? -5.784 8.762 -5.258 1.00 38.66 112 CYS A N 1
ATOM 918 C CA . CYS A 1 112 ? -4.885 9.304 -4.241 1.00 38.66 112 CYS A CA 1
ATOM 919 C C . CYS A 1 112 ? -4.966 10.836 -4.260 1.00 38.66 112 CYS A C 1
ATOM 921 O O . CYS A 1 112 ? -4.772 11.466 -5.306 1.00 38.66 112 CYS A O 1
ATOM 923 N N . ILE A 1 113 ? -5.280 11.421 -3.108 1.00 37.12 113 ILE A N 1
ATOM 924 C CA . ILE A 1 113 ? -5.434 12.861 -2.955 1.00 37.12 113 ILE A CA 1
ATOM 925 C C . ILE A 1 113 ? -4.028 13.424 -2.767 1.00 37.12 113 ILE A C 1
ATOM 927 O O . ILE A 1 113 ? -3.473 13.410 -1.677 1.00 37.12 113 ILE A O 1
ATOM 931 N N . SER A 1 114 ? -3.471 13.928 -3.866 1.00 37.47 114 SER A N 1
ATOM 932 C CA . SER A 1 114 ? -2.186 14.628 -3.967 1.00 37.47 114 SER A CA 1
ATOM 933 C C . SER A 1 114 ? -0.915 13.763 -3.891 1.00 37.47 114 SER A C 1
ATOM 935 O O . SER A 1 114 ? -0.730 12.898 -3.037 1.00 37.47 114 SER A O 1
ATOM 937 N N . ALA A 1 115 ? -0.012 14.030 -4.837 1.00 39.38 115 ALA A N 1
ATOM 938 C CA . ALA A 1 115 ? 1.367 13.566 -4.835 1.00 39.38 115 ALA A CA 1
ATOM 939 C C . ALA A 1 115 ? 2.252 14.789 -4.585 1.00 39.38 115 ALA A C 1
ATOM 941 O O . ALA A 1 115 ? 2.247 15.731 -5.381 1.00 39.38 115 ALA A O 1
ATOM 942 N N . PHE A 1 116 ? 2.999 14.793 -3.487 1.00 39.28 116 PHE A N 1
ATOM 943 C CA . PHE A 1 116 ? 3.966 15.838 -3.194 1.00 39.28 116 PHE A CA 1
ATOM 944 C C . PHE A 1 116 ? 5.345 15.383 -3.676 1.00 39.28 116 PHE A C 1
ATOM 946 O O . PHE A 1 116 ? 5.880 14.372 -3.217 1.00 39.28 116 PHE A O 1
ATOM 953 N N . LYS A 1 117 ? 5.931 16.112 -4.629 1.00 41.53 117 LYS A N 1
ATOM 954 C CA . LYS A 1 117 ? 7.294 15.844 -5.105 1.00 41.53 117 LYS A CA 1
ATOM 955 C C . LYS A 1 117 ? 8.276 16.602 -4.224 1.00 41.53 117 LYS A C 1
ATOM 957 O O . LYS A 1 117 ? 8.348 17.828 -4.294 1.00 41.53 117 LYS A O 1
ATOM 962 N N . PHE A 1 118 ? 9.053 15.884 -3.418 1.00 35.91 118 PHE A N 1
ATOM 963 C CA . PHE A 1 118 ? 10.156 16.502 -2.688 1.00 35.91 118 PHE A CA 1
ATOM 964 C C . PHE A 1 118 ? 11.304 16.754 -3.673 1.00 35.91 118 PHE A C 1
ATOM 966 O O . PHE A 1 118 ? 11.858 15.815 -4.242 1.00 35.91 118 PHE A O 1
ATOM 973 N N . GLY A 1 119 ? 11.617 18.030 -3.917 1.00 37.69 119 GLY A N 1
ATOM 974 C CA . GLY A 1 119 ? 12.644 18.456 -4.879 1.00 37.69 119 GLY A CA 1
ATOM 975 C C . GLY A 1 119 ? 12.246 19.630 -5.780 1.00 37.69 119 GLY A C 1
ATOM 976 O O . GLY A 1 119 ? 13.098 20.154 -6.491 1.00 37.69 119 GLY A O 1
ATOM 977 N N . ALA A 1 120 ? 10.990 20.084 -5.738 1.00 38.84 120 ALA A N 1
ATOM 978 C CA . ALA A 1 120 ? 10.659 21.429 -6.196 1.00 38.84 120 ALA A CA 1
ATOM 979 C C . ALA A 1 120 ? 11.060 22.420 -5.098 1.00 38.84 120 ALA A C 1
ATOM 981 O O . ALA A 1 120 ? 10.662 22.264 -3.943 1.00 38.84 120 ALA A O 1
ATOM 982 N N . THR A 1 121 ? 11.881 23.408 -5.449 1.00 33.94 121 THR A N 1
ATOM 983 C CA . THR A 1 121 ? 12.219 24.543 -4.588 1.00 33.94 121 THR A CA 1
ATOM 984 C C . THR A 1 121 ? 10.939 25.076 -3.949 1.00 33.94 121 THR A C 1
ATOM 986 O O . THR A 1 121 ? 10.005 25.430 -4.671 1.00 33.94 121 THR A O 1
ATOM 989 N N . LEU A 1 122 ? 10.873 25.109 -2.612 1.00 37.34 122 LEU A N 1
ATOM 990 C CA . LEU A 1 122 ? 9.779 25.786 -1.917 1.00 37.34 122 LEU A CA 1
ATOM 991 C C . LEU A 1 122 ? 9.665 27.205 -2.500 1.00 37.34 122 LEU A C 1
ATOM 993 O O . LEU A 1 122 ? 10.699 27.878 -2.598 1.00 37.34 122 LEU A O 1
ATOM 997 N N . PRO A 1 123 ? 8.468 27.700 -2.862 1.00 43.91 123 PRO A N 1
ATOM 998 C CA . PRO A 1 123 ? 8.327 29.128 -3.076 1.00 43.91 123 PRO A CA 1
ATOM 999 C C . PRO A 1 123 ? 8.783 29.838 -1.789 1.00 43.91 123 PRO A C 1
ATOM 1001 O O . PRO A 1 123 ? 8.524 29.338 -0.685 1.00 43.91 123 PRO A O 1
ATOM 1004 N N . PRO A 1 124 ? 9.522 30.956 -1.894 1.00 39.94 124 PRO A N 1
ATOM 1005 C CA . PRO A 1 124 ? 10.007 31.665 -0.722 1.00 39.94 124 PRO A CA 1
ATOM 1006 C C . PRO A 1 124 ? 8.832 31.987 0.206 1.00 39.94 124 PRO A C 1
ATOM 1008 O O . PRO A 1 124 ? 7.739 32.336 -0.249 1.00 39.94 124 PRO A O 1
ATOM 1011 N N . ARG A 1 125 ? 9.061 31.832 1.515 1.00 36.06 125 ARG A N 1
ATOM 1012 C CA . ARG A 1 125 ? 8.075 32.117 2.566 1.00 36.06 125 ARG A CA 1
ATOM 1013 C C . ARG A 1 125 ? 7.494 33.521 2.329 1.00 36.06 125 ARG A C 1
ATOM 1015 O O . ARG A 1 125 ? 8.205 34.502 2.517 1.00 36.06 125 ARG A O 1
ATOM 1022 N N . GLY A 1 126 ? 6.236 33.599 1.885 1.00 46.41 126 GLY A N 1
ATOM 1023 C CA . GLY A 1 126 ? 5.546 34.865 1.598 1.00 46.41 126 GLY A CA 1
ATOM 1024 C C . GLY A 1 126 ? 4.706 34.913 0.316 1.00 46.41 126 GLY A C 1
ATOM 1025 O O . GLY A 1 126 ? 3.972 35.878 0.132 1.00 46.41 126 GLY A O 1
ATOM 1026 N N . ALA A 1 127 ? 4.757 33.906 -0.560 1.00 47.84 127 ALA A N 1
ATOM 1027 C CA . ALA A 1 127 ? 3.867 33.864 -1.722 1.00 47.84 127 ALA A CA 1
ATOM 1028 C C . ALA A 1 127 ? 2.465 33.368 -1.318 1.00 47.84 127 ALA A C 1
ATOM 1030 O O . ALA A 1 127 ? 2.230 32.170 -1.177 1.00 47.84 127 ALA A O 1
ATOM 1031 N N . GLN A 1 128 ? 1.543 34.305 -1.105 1.00 40.62 128 GLN A N 1
ATOM 1032 C CA . GLN A 1 128 ? 0.109 34.035 -1.029 1.00 40.62 128 GLN A CA 1
ATOM 1033 C C . GLN A 1 128 ? -0.353 33.485 -2.390 1.00 40.62 128 GLN A C 1
ATOM 1035 O O . GLN A 1 128 ? -0.132 34.138 -3.411 1.00 40.62 128 GLN A O 1
ATOM 1040 N N . GLU A 1 129 ? -0.984 32.308 -2.430 1.00 47.47 129 GLU A N 1
ATOM 1041 C CA . GLU A 1 129 ? -1.678 31.864 -3.646 1.00 47.47 129 GLU A CA 1
ATOM 1042 C C . GLU A 1 129 ? -2.749 32.902 -4.029 1.00 47.47 129 GLU A C 1
ATOM 1044 O O . GLU A 1 129 ? -3.492 33.364 -3.150 1.00 47.47 129 GLU A O 1
ATOM 1049 N N . PRO A 1 130 ? -2.855 33.301 -5.311 1.00 40.03 130 PRO A N 1
ATOM 1050 C CA . PRO A 1 130 ? -3.944 34.159 -5.738 1.00 40.03 130 PRO A CA 1
ATOM 1051 C C . PRO A 1 130 ? -5.265 33.404 -5.568 1.00 40.03 130 PRO A C 1
ATOM 1053 O O . PRO A 1 130 ? -5.467 32.312 -6.098 1.00 40.03 130 PRO A O 1
ATOM 1056 N N . ARG A 1 131 ? -6.162 34.007 -4.784 1.00 35.81 131 ARG A N 1
ATOM 1057 C CA . ARG A 1 131 ? -7.525 33.529 -4.544 1.00 35.81 131 ARG A CA 1
ATOM 1058 C C . ARG A 1 131 ? -8.244 33.415 -5.903 1.00 35.81 131 ARG A C 1
ATOM 1060 O O . ARG A 1 131 ? -8.155 34.366 -6.678 1.00 35.81 131 ARG A O 1
ATOM 1067 N N . PRO A 1 132 ? -8.947 32.314 -6.220 1.00 39.50 132 PRO A N 1
ATOM 1068 C CA . PRO A 1 132 ? -9.650 32.210 -7.493 1.00 39.50 132 PRO A CA 1
ATOM 1069 C C . PRO A 1 132 ? -10.774 33.252 -7.546 1.00 39.50 132 PRO A C 1
ATOM 1071 O O . PRO A 1 132 ? -11.674 33.248 -6.704 1.00 39.50 132 PRO A O 1
ATOM 1074 N N . GLU A 1 133 ? -10.706 34.162 -8.519 1.00 39.16 133 GLU A N 1
ATOM 1075 C CA . GLU A 1 133 ? -11.790 35.098 -8.806 1.00 39.16 133 GLU A CA 1
ATOM 1076 C C . GLU A 1 133 ? -12.986 34.323 -9.366 1.00 39.16 133 GLU A C 1
ATOM 1078 O O . GLU A 1 133 ? -12.893 33.621 -10.377 1.00 39.16 133 GLU A O 1
ATOM 1083 N N . ALA A 1 134 ? -14.124 34.438 -8.684 1.00 38.47 134 ALA A N 1
ATOM 1084 C CA . ALA A 1 134 ? -15.393 33.946 -9.183 1.00 38.47 134 ALA A CA 1
ATOM 1085 C C . ALA A 1 134 ? -15.768 34.745 -10.440 1.00 38.47 134 ALA A C 1
ATOM 1087 O O . ALA A 1 134 ? -16.078 35.933 -10.360 1.00 38.47 134 ALA A O 1
ATOM 1088 N N . ARG A 1 135 ? -15.755 34.092 -11.607 1.00 39.06 135 ARG A N 1
ATOM 1089 C CA . ARG A 1 135 ? -16.402 34.631 -12.805 1.00 39.06 135 ARG A CA 1
ATOM 1090 C C . ARG A 1 135 ? -17.911 34.610 -12.584 1.00 39.06 135 ARG A C 1
ATOM 1092 O O . ARG A 1 135 ? -18.528 33.547 -12.592 1.00 39.06 135 ARG A O 1
ATOM 1099 N N . VAL A 1 136 ? -18.483 35.791 -12.382 1.00 40.06 136 VAL A N 1
ATOM 1100 C CA . VAL A 1 136 ? -19.908 36.040 -12.594 1.00 40.06 136 VAL A CA 1
ATOM 1101 C C . VAL A 1 136 ? -20.138 35.972 -14.104 1.00 40.06 136 VAL A C 1
ATOM 1103 O O . VAL A 1 136 ? -19.481 36.682 -14.863 1.00 40.06 136 VAL A O 1
ATOM 1106 N N . ASN A 1 137 ? -21.005 35.062 -14.541 1.00 37.28 137 ASN A N 1
ATOM 1107 C CA . ASN A 1 137 ? -21.519 35.063 -15.905 1.00 37.28 137 ASN A CA 1
ATOM 1108 C C . ASN A 1 137 ? -22.730 35.998 -15.925 1.00 37.28 137 ASN A C 1
ATOM 1110 O O . ASN A 1 137 ? -23.747 35.669 -15.313 1.00 37.28 137 ASN A O 1
ATOM 1114 N N . ASP A 1 138 ? -22.609 37.140 -16.597 1.00 42.25 138 ASP A N 1
ATOM 1115 C CA . ASP A 1 138 ? -23.756 37.984 -16.926 1.00 42.25 138 ASP A CA 1
ATOM 1116 C C . ASP A 1 138 ? -24.497 37.416 -18.150 1.00 42.25 138 ASP A C 1
ATOM 1118 O O . ASP A 1 138 ? -23.884 36.853 -19.062 1.00 42.25 138 ASP A O 1
ATOM 1122 N N . VAL A 1 139 ? -25.828 37.525 -18.085 1.00 46.94 139 VAL A N 1
ATOM 1123 C CA . VAL A 1 139 ? -26.849 37.071 -19.050 1.00 46.94 139 VAL A CA 1
ATOM 1124 C C . VAL A 1 139 ? -26.857 37.926 -20.313 1.00 46.94 139 VAL A C 1
ATOM 1126 O O . VAL A 1 139 ? -26.712 39.162 -20.183 1.00 46.94 139 VAL A O 1
#

Foldseek 3Di:
DDPQFDAPDWEAQPLRQKIKGKGQDDDDPPDDPVSSQWFIFIWIDGPPDDPVPIAGQDTDNVCGNKDWYWYADPLQQKIWIWIDPDPQWIKIFIAGCVDSNDSVVSDVDDDGDDIHIDRPPDDPPPDDDPDDDDDDDDD

Sequence (139 aa):
MIHWVRSLGVAWTKDGHGFFYGRHPELRPGKALEDTVRDKKIYYHVLGTPQSADLLIYERPEEPMLFIEVDIDETGRYVFFQTQRSISRNELIVKDLADPLVPSSMLPHERCISAFKFGATLPPRGAQEPRPEARVNDV

Radius of gyration: 18.84 Å; chains: 1; bounding box: 46×59×34 Å

Secondary structure (DSSP, 8-state):
---SEEEEEEEE-TTSSEEEEEEPPPPPTT--GGGGGSS-EEEEEETTS-GGGPEEEE--TT-TT-EEEEEE-TTSSEEEEEEEEETTEEEEEEEE-S-SS--TT--TTSPPS-EEEETB-PPPTT-PPPPPP------

pLDDT: mean 71.84, std 20.37, range [33.94, 91.56]